Protein AF-A0A327U3U3-F1 (afdb_monomer)

Radius of gyration: 27.93 Å; Cα contacts (8 Å, |Δi|>4): 95; chains: 1; bounding box: 46×41×94 Å

Sequence (166 aa):
ERSRELLELVRTHAAAALGHSGPAAISVDKTFRDQGFDSLTAVELRNRLVRAVGMPMPSGVVFDHPTPRGVADYLTARLVSAVASGNGEARTASSVLGELQRFESSLWSVSEGDPEYKAVQERLDEIVARLRKGAPSTSGPSEADIEAASVDQLLDIIDDELLDLP

Solvent-accessible surface area (backbone atoms only — not comparable to full-atom values): 9779 Å² total; per-residue (Å²): 111,71,64,58,54,39,31,49,51,44,21,39,45,46,13,57,52,73,71,44,96,39,33,85,81,45,61,54,84,44,41,44,60,86,71,73,44,51,75,67,43,43,51,48,29,49,53,49,47,28,67,74,71,72,47,95,69,68,91,56,48,57,72,80,24,40,22,43,45,46,41,20,53,52,50,49,54,52,52,52,50,48,60,60,42,57,73,36,47,74,54,35,62,74,32,77,67,32,50,51,53,52,52,54,58,53,58,77,70,52,66,100,81,47,76,62,56,59,60,50,51,56,52,49,53,54,51,51,52,46,60,73,70,41,77,88,66,95,60,74,93,53,81,71,66,65,67,70,65,55,71,76,66,63,57,67,64,59,67,78,71,74,82,82,81,138

pLDDT: mean 75.42, std 15.96, range [42.25, 94.75]

Nearest PDB structures (foldseek):
  7vrs-assembly1_C  TM=9.829E-01  e=2.979E-07  Streptomyces albus subsp. albus
  5hv8-assembly1_A  TM=9.494E-01  e=8.474E-07  Mycobacterium ulcerans
  8tko-assembly1_C  TM=8.895E-01  e=5.981E-07  Saccharopolyspora erythraea
  2ju1-assembly1_A  TM=8.889E-01  e=4.841E-06  Saccharopolyspora erythraea
  6h0j-assembly1_A  TM=9.402E-01  e=1.157E-05  Mycobacterium ulcerans Agy99

Foldseek 3Di:
DQLVVLLLVLLALLCVLVVHPGSVLFDQPDFSVVSPDDLVSLQSSQVSVCVVLVDDDDSCQCVVQRGSSSSSVVSVVVVVVVVVCVVVVVVCCVDPNVVVVVVVVVLVVDDPPDPVNVVVVVVVVVVVVDVVVPDPDPDDDDPVVVPVPPCVVVVVVVVVPPPDDD

Structure (mmCIF, N/CA/C/O backbone):
data_AF-A0A327U3U3-F1
#
_entry.id   AF-A0A327U3U3-F1
#
loop_
_atom_site.group_PDB
_atom_site.id
_atom_site.type_symbol
_atom_site.label_atom_id
_atom_site.label_alt_id
_atom_site.label_comp_id
_atom_site.label_asym_id
_atom_site.label_entity_id
_atom_site.label_seq_id
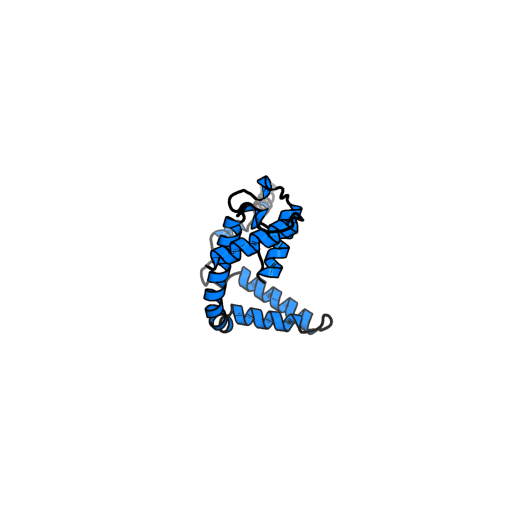_atom_site.pdbx_PDB_ins_code
_atom_site.Cartn_x
_atom_site.Cartn_y
_atom_site.Cartn_z
_atom_site.occupancy
_atom_site.B_iso_or_equiv
_atom_site.auth_seq_id
_atom_site.auth_comp_id
_atom_site.auth_asym_id
_atom_site.auth_atom_id
_atom_site.pdbx_PDB_model_num
ATOM 1 N N . GLU A 1 1 ? -3.743 -12.182 -16.716 1.00 63.50 1 GLU A N 1
ATOM 2 C CA . GLU A 1 1 ? -4.080 -10.793 -17.107 1.00 63.50 1 GLU A CA 1
ATOM 3 C C . GLU A 1 1 ? -3.869 -9.803 -15.963 1.00 63.50 1 GLU A C 1
ATOM 5 O O . GLU A 1 1 ? -2.985 -8.972 -16.107 1.00 63.50 1 GLU A O 1
ATOM 10 N N . ARG A 1 2 ? -4.512 -9.960 -14.794 1.00 77.00 2 ARG A N 1
ATOM 11 C CA . ARG A 1 2 ? -4.348 -9.051 -13.628 1.00 77.00 2 ARG A CA 1
ATOM 12 C C . ARG A 1 2 ? -2.905 -8.707 -13.221 1.00 77.00 2 ARG A C 1
ATOM 14 O O . ARG A 1 2 ? -2.604 -7.547 -12.968 1.00 77.00 2 ARG A O 1
ATOM 21 N N . SER A 1 3 ? -1.991 -9.679 -13.191 1.00 78.94 3 SER A N 1
ATOM 22 C CA . SER A 1 3 ? -0.582 -9.418 -12.837 1.00 78.94 3 SER A CA 1
ATOM 23 C C . SER A 1 3 ? 0.117 -8.486 -13.836 1.00 78.94 3 SER A C 1
ATOM 25 O O . SER A 1 3 ? 1.002 -7.725 -13.459 1.00 78.94 3 SER A O 1
ATOM 27 N N . ARG A 1 4 ? -0.294 -8.509 -15.112 1.00 86.38 4 ARG A N 1
ATOM 28 C CA . ARG A 1 4 ? 0.252 -7.637 -16.160 1.00 86.38 4 ARG A CA 1
ATOM 29 C C . ARG A 1 4 ? -0.253 -6.201 -16.007 1.00 86.38 4 ARG A C 1
ATOM 31 O O . ARG A 1 4 ? 0.540 -5.280 -16.154 1.00 86.38 4 ARG A O 1
ATOM 38 N N . GLU A 1 5 ? -1.528 -6.030 -15.669 1.00 90.44 5 GLU A N 1
ATOM 39 C CA . GLU A 1 5 ? -2.139 -4.721 -15.396 1.00 90.44 5 GLU A CA 1
ATOM 40 C C . GLU A 1 5 ? -1.518 -4.065 -14.158 1.00 90.44 5 GLU A C 1
ATOM 42 O O . GLU A 1 5 ? -1.130 -2.901 -14.194 1.00 90.44 5 GLU A O 1
ATOM 47 N N . LEU A 1 6 ? -1.337 -4.830 -13.074 1.00 90.25 6 LEU A N 1
ATOM 48 C CA . LEU A 1 6 ? -0.671 -4.336 -11.867 1.00 90.25 6 LEU A CA 1
ATOM 49 C C . LEU A 1 6 ? 0.793 -3.984 -12.124 1.00 90.25 6 LEU A C 1
ATOM 51 O O . LEU A 1 6 ? 1.282 -2.978 -11.615 1.00 90.25 6 LEU A O 1
ATOM 55 N N . LEU A 1 7 ? 1.493 -4.768 -12.943 1.00 93.31 7 LEU A N 1
ATOM 56 C CA . LEU A 1 7 ? 2.856 -4.442 -13.343 1.00 93.31 7 LEU A CA 1
ATOM 57 C C . LEU A 1 7 ? 2.918 -3.129 -14.131 1.00 93.31 7 LEU A C 1
ATOM 59 O O . LEU A 1 7 ? 3.797 -2.304 -13.890 1.00 93.31 7 LEU A O 1
ATOM 63 N N . GLU A 1 8 ? 1.987 -2.907 -15.055 1.00 93.31 8 GLU A N 1
ATOM 64 C CA . GLU A 1 8 ? 1.897 -1.653 -15.801 1.00 93.31 8 GLU A CA 1
ATOM 65 C C . GLU A 1 8 ? 1.570 -0.461 -14.890 1.00 93.31 8 GLU A C 1
ATOM 67 O O . GLU A 1 8 ? 2.206 0.592 -15.001 1.00 93.31 8 GLU A O 1
ATOM 72 N N . LEU A 1 9 ? 0.658 -0.645 -13.932 1.00 93.06 9 LEU A N 1
ATOM 73 C CA . LEU A 1 9 ? 0.329 0.344 -12.907 1.00 93.06 9 LEU A CA 1
ATOM 74 C C . LEU A 1 9 ? 1.570 0.728 -12.088 1.00 93.06 9 LEU A C 1
ATOM 76 O O . LEU A 1 9 ? 1.899 1.910 -11.964 1.00 93.06 9 LEU A O 1
ATOM 80 N N . VAL A 1 10 ? 2.307 -0.268 -11.583 1.00 93.50 10 VAL A N 1
ATOM 81 C CA . VAL A 1 10 ? 3.539 -0.049 -10.813 1.00 93.50 10 VAL A CA 1
ATOM 82 C C . VAL A 1 10 ? 4.569 0.714 -11.636 1.00 93.50 10 VAL A C 1
ATOM 84 O O . VAL A 1 10 ? 5.119 1.703 -11.154 1.00 93.50 10 VAL A O 1
ATOM 87 N N . ARG A 1 11 ? 4.795 0.323 -12.895 1.00 94.75 11 ARG A N 1
ATOM 88 C CA . ARG A 1 11 ? 5.732 1.026 -13.786 1.00 94.75 11 ARG A CA 1
ATOM 89 C C . ARG A 1 11 ? 5.298 2.457 -14.078 1.00 94.75 11 ARG A C 1
ATOM 91 O O . ARG A 1 11 ? 6.152 3.330 -14.174 1.00 94.75 11 ARG A O 1
ATOM 98 N N . THR A 1 12 ? 4.000 2.707 -14.210 1.00 94.56 12 THR A N 1
ATOM 99 C CA . THR A 1 12 ? 3.459 4.045 -14.475 1.00 94.56 12 THR A CA 1
ATOM 100 C C . THR A 1 12 ? 3.701 4.969 -13.287 1.00 94.56 12 THR A C 1
ATOM 102 O O . THR A 1 12 ? 4.215 6.076 -13.451 1.00 94.56 12 THR A O 1
ATOM 105 N N . HIS A 1 13 ? 3.417 4.503 -12.069 1.00 93.19 13 HIS A N 1
ATOM 106 C CA . HIS A 1 13 ? 3.687 5.288 -10.865 1.00 93.19 13 HIS A CA 1
ATOM 107 C C . HIS A 1 13 ? 5.182 5.423 -10.566 1.00 93.19 13 HIS A C 1
ATOM 109 O O . HIS A 1 13 ? 5.595 6.476 -10.085 1.00 93.19 13 HIS A O 1
ATOM 115 N N . ALA A 1 14 ? 5.989 4.411 -10.893 1.00 91.69 14 ALA A N 1
ATOM 116 C CA . ALA A 1 14 ? 7.443 4.467 -10.780 1.00 91.69 14 ALA A CA 1
ATOM 117 C C . ALA A 1 14 ? 8.050 5.486 -11.755 1.00 91.69 14 ALA A C 1
ATOM 119 O O . ALA A 1 14 ? 8.852 6.320 -11.346 1.00 91.69 14 ALA A O 1
ATOM 120 N N . ALA A 1 15 ? 7.609 5.485 -13.015 1.00 92.06 15 ALA A N 1
ATOM 121 C CA . ALA A 1 15 ? 8.010 6.484 -13.999 1.00 92.06 15 ALA A CA 1
ATOM 122 C C . ALA A 1 15 ? 7.662 7.895 -13.518 1.00 92.06 15 ALA A C 1
ATOM 124 O O . ALA A 1 15 ? 8.508 8.781 -13.538 1.00 92.06 15 ALA A O 1
ATOM 125 N N . ALA A 1 16 ? 6.447 8.0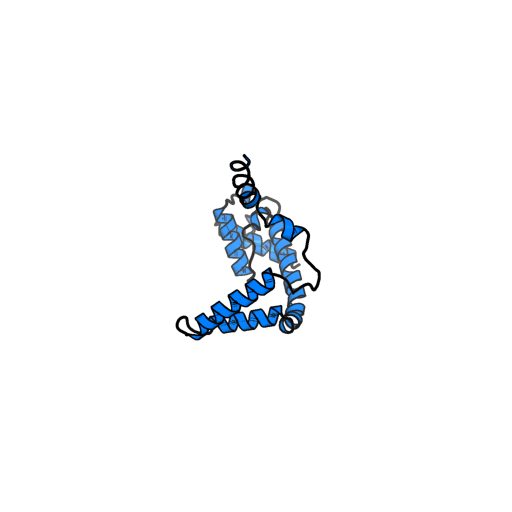84 -13.004 1.00 89.75 16 ALA A N 1
ATOM 126 C CA . ALA A 1 16 ? 5.998 9.382 -12.527 1.00 89.75 16 ALA A CA 1
ATOM 127 C C . ALA A 1 16 ? 6.717 9.859 -11.247 1.00 89.75 16 ALA A C 1
ATOM 129 O O . ALA A 1 16 ? 6.815 11.066 -11.044 1.00 89.75 16 ALA A O 1
ATOM 130 N N . ALA A 1 17 ? 7.212 8.948 -10.399 1.00 89.44 17 ALA A N 1
ATOM 131 C CA . ALA A 1 17 ? 8.040 9.286 -9.234 1.00 89.44 17 ALA A CA 1
ATOM 132 C C . ALA A 1 17 ? 9.456 9.740 -9.637 1.00 89.44 17 ALA A C 1
ATOM 134 O O . ALA A 1 17 ? 10.023 10.616 -8.999 1.00 89.44 17 ALA A O 1
ATOM 135 N N . LEU A 1 18 ? 10.002 9.192 -10.728 1.00 88.25 18 LEU A N 1
ATOM 136 C CA . LEU A 1 18 ? 11.294 9.607 -11.292 1.00 88.25 18 LEU A CA 1
ATOM 137 C C . LEU A 1 18 ? 11.186 10.754 -12.318 1.00 88.25 18 LEU A C 1
ATOM 139 O O . LEU A 1 18 ? 12.194 11.181 -12.876 1.00 88.25 18 LEU A O 1
ATOM 143 N N . GLY A 1 19 ? 9.977 11.247 -12.609 1.00 87.12 19 GLY A N 1
ATOM 144 C CA . GLY A 1 19 ? 9.752 12.283 -13.625 1.00 87.12 19 GLY A CA 1
ATOM 145 C C . GLY A 1 19 ? 9.911 11.799 -15.074 1.00 87.12 19 GLY A C 1
ATOM 146 O O . GLY A 1 19 ? 10.090 12.605 -15.985 1.00 87.12 19 GLY A O 1
ATOM 147 N N . HIS A 1 20 ? 9.847 10.490 -15.313 1.00 89.88 20 HIS A N 1
ATOM 148 C CA . HIS A 1 20 ? 9.852 9.911 -16.653 1.00 89.88 20 HIS A CA 1
ATOM 149 C C . HIS A 1 20 ? 8.475 10.002 -17.320 1.00 89.88 20 HIS A C 1
ATOM 151 O O . HIS A 1 20 ? 7.431 9.940 -16.674 1.00 89.88 20 HIS A O 1
ATOM 157 N N . SER A 1 21 ? 8.478 10.086 -18.651 1.00 81.19 21 SER A N 1
ATOM 158 C CA . SER A 1 21 ? 7.280 10.271 -19.478 1.00 81.19 21 SER A CA 1
ATOM 159 C C . SER A 1 21 ? 6.390 9.030 -19.605 1.00 81.19 21 SER A C 1
ATOM 161 O O . SER A 1 21 ? 5.266 9.145 -20.087 1.00 81.19 21 SER A O 1
ATOM 163 N N . GLY A 1 22 ? 6.844 7.848 -19.176 1.00 85.69 22 GLY A N 1
ATOM 164 C CA . GLY A 1 22 ? 6.001 6.657 -19.219 1.00 85.69 22 GLY A CA 1
ATOM 165 C C . GLY A 1 22 ? 6.625 5.378 -18.654 1.00 85.69 22 GLY A C 1
ATOM 166 O O . GLY A 1 22 ? 7.833 5.315 -18.411 1.00 85.69 22 GLY A O 1
ATOM 167 N N . PRO A 1 23 ? 5.807 4.320 -18.492 1.00 86.75 23 PRO A N 1
ATOM 168 C CA . PRO A 1 23 ? 6.204 3.053 -17.871 1.00 86.75 23 PRO A CA 1
ATOM 169 C C . PRO A 1 23 ? 7.317 2.319 -18.629 1.00 86.75 23 PRO A C 1
ATOM 171 O O . PRO A 1 23 ? 8.048 1.533 -18.030 1.00 86.75 23 PRO A O 1
ATOM 174 N N . ALA A 1 24 ? 7.478 2.583 -19.932 1.00 88.31 24 ALA A N 1
ATOM 175 C CA . ALA A 1 24 ? 8.523 1.995 -20.769 1.00 88.31 24 ALA A CA 1
ATOM 176 C C . ALA A 1 24 ? 9.948 2.326 -20.286 1.00 88.31 24 ALA A C 1
ATOM 178 O O . ALA A 1 24 ? 10.849 1.517 -20.495 1.00 88.31 24 ALA A O 1
ATOM 179 N N . ALA A 1 25 ? 10.132 3.461 -19.600 1.00 87.94 25 ALA A N 1
ATOM 180 C CA . ALA A 1 25 ? 11.412 3.861 -19.014 1.00 87.94 25 ALA A CA 1
ATOM 181 C C . ALA A 1 25 ? 11.817 3.005 -17.798 1.00 87.94 25 ALA A C 1
ATOM 183 O O . ALA A 1 25 ? 12.987 2.973 -17.432 1.00 87.94 25 ALA A O 1
ATOM 184 N N . ILE A 1 26 ? 10.862 2.292 -17.189 1.00 92.94 26 ILE A N 1
ATOM 185 C CA . ILE A 1 26 ? 11.083 1.448 -16.013 1.00 92.94 26 ILE A CA 1
ATOM 186 C C . ILE A 1 26 ? 11.209 -0.011 -16.455 1.00 92.94 26 ILE A C 1
ATOM 188 O O . ILE A 1 26 ? 10.280 -0.582 -17.031 1.00 92.94 26 ILE A O 1
ATOM 192 N N . SER A 1 27 ? 12.349 -0.627 -16.168 1.00 91.50 27 SER A N 1
ATOM 193 C CA . SER A 1 27 ? 12.610 -2.051 -16.362 1.00 91.50 27 SER A CA 1
ATOM 194 C C . SER A 1 27 ? 11.922 -2.889 -15.289 1.00 91.50 27 SER A C 1
ATOM 196 O O . SER A 1 27 ? 12.046 -2.624 -14.096 1.00 91.50 27 SER A O 1
ATOM 198 N N . VAL A 1 28 ? 11.243 -3.952 -15.715 1.00 92.31 28 VAL A N 1
ATOM 199 C CA . VAL A 1 28 ? 10.445 -4.823 -14.837 1.00 92.31 28 VAL A CA 1
ATOM 200 C C . VAL A 1 28 ? 11.278 -5.719 -13.920 1.00 92.31 28 VAL A C 1
ATOM 202 O O . VAL A 1 28 ? 10.804 -6.079 -12.844 1.00 92.31 28 VAL A O 1
ATOM 205 N N . ASP A 1 29 ? 12.507 -6.041 -14.332 1.00 89.75 29 ASP A N 1
ATOM 206 C CA . ASP A 1 29 ? 13.376 -7.021 -13.661 1.00 89.75 29 ASP A CA 1
ATOM 207 C C . ASP A 1 29 ? 14.596 -6.386 -12.986 1.00 89.75 29 ASP A C 1
ATOM 209 O O . ASP A 1 29 ? 15.334 -7.062 -12.274 1.00 89.75 29 ASP A O 1
ATOM 213 N N . LYS A 1 30 ? 14.817 -5.081 -13.191 1.00 90.44 30 LYS A N 1
ATOM 214 C CA . LYS A 1 30 ? 15.877 -4.356 -12.484 1.00 90.44 30 LYS A CA 1
ATOM 215 C C . LYS A 1 30 ? 15.373 -3.884 -11.135 1.00 90.44 30 LYS A C 1
ATOM 217 O O . LYS A 1 30 ? 14.183 -3.604 -10.969 1.00 90.44 30 LYS A O 1
ATOM 222 N N . THR A 1 31 ? 16.294 -3.751 -10.186 1.00 91.75 31 THR A N 1
ATOM 223 C CA . THR A 1 31 ? 15.931 -3.163 -8.905 1.00 91.75 31 THR A CA 1
ATOM 224 C C . THR A 1 31 ? 15.591 -1.684 -9.079 1.00 91.75 31 THR A C 1
ATOM 226 O O . THR A 1 31 ? 16.045 -1.037 -10.024 1.00 91.75 31 THR A O 1
ATOM 229 N N . PHE A 1 32 ? 14.778 -1.125 -8.191 1.00 89.75 32 PHE A N 1
ATOM 230 C CA . PHE A 1 32 ? 14.488 0.305 -8.172 1.00 89.75 32 PHE A CA 1
ATOM 231 C C . PHE A 1 32 ? 15.774 1.119 -7.977 1.00 89.75 32 PHE A C 1
ATOM 233 O O . PHE A 1 32 ? 15.972 2.129 -8.648 1.00 89.75 32 PHE A O 1
ATOM 240 N N . ARG A 1 33 ? 16.699 0.634 -7.140 1.00 88.88 33 ARG A N 1
ATOM 241 C CA . ARG A 1 33 ? 17.995 1.283 -6.903 1.00 88.88 33 ARG A CA 1
ATOM 242 C C . ARG A 1 33 ? 18.833 1.394 -8.176 1.00 88.88 33 ARG A C 1
ATOM 244 O O . ARG A 1 33 ? 19.332 2.471 -8.479 1.00 88.88 33 ARG A O 1
ATOM 251 N N . ASP A 1 34 ? 18.911 0.319 -8.962 1.00 90.31 34 ASP A N 1
ATOM 252 C CA . ASP A 1 34 ? 19.641 0.311 -10.243 1.00 90.31 34 ASP A CA 1
ATOM 253 C C . ASP A 1 34 ? 19.002 1.222 -11.304 1.00 90.31 34 ASP A C 1
ATOM 255 O O . ASP A 1 34 ? 19.595 1.480 -12.351 1.00 90.31 34 ASP A O 1
ATOM 259 N N . GLN A 1 35 ? 17.774 1.677 -11.055 1.00 90.31 35 GLN A N 1
ATOM 260 C CA . GLN A 1 35 ? 17.000 2.558 -11.927 1.00 90.31 35 GLN A CA 1
ATOM 261 C C . GLN A 1 35 ? 16.958 4.006 -11.425 1.00 90.31 35 GLN A C 1
ATOM 263 O O . GLN A 1 35 ? 16.306 4.835 -12.051 1.00 90.31 35 GLN A O 1
ATOM 268 N N . GLY A 1 36 ? 17.657 4.322 -10.329 1.00 87.19 36 GLY A N 1
ATOM 269 C CA . GLY A 1 36 ? 17.754 5.681 -9.792 1.00 87.19 36 GLY A CA 1
ATOM 270 C C . GLY A 1 36 ? 16.785 6.002 -8.656 1.00 87.19 36 GLY A C 1
ATOM 271 O O . GLY A 1 36 ? 16.649 7.170 -8.309 1.00 87.19 36 GLY A O 1
ATOM 272 N N . PHE A 1 37 ? 16.129 5.002 -8.057 1.00 89.12 37 PHE A N 1
ATOM 273 C CA . PHE A 1 37 ? 15.378 5.220 -6.821 1.00 89.12 37 PHE A CA 1
ATOM 274 C C . PHE A 1 37 ? 16.303 5.315 -5.607 1.00 89.12 37 PHE A C 1
ATOM 276 O O . PHE A 1 37 ? 17.217 4.511 -5.407 1.00 89.12 37 PHE A O 1
ATOM 283 N N . ASP A 1 38 ? 15.966 6.260 -4.749 1.00 88.38 38 ASP A N 1
ATOM 284 C CA . ASP A 1 38 ? 16.491 6.476 -3.411 1.00 88.38 38 ASP A CA 1
ATOM 285 C C . ASP A 1 38 ? 15.382 6.283 -2.357 1.00 88.38 38 ASP A C 1
ATOM 287 O O . ASP A 1 38 ? 14.263 5.856 -2.655 1.00 88.38 38 ASP A O 1
ATOM 291 N N . SER A 1 39 ? 15.681 6.595 -1.095 1.00 86.06 39 SER A N 1
ATOM 292 C CA . SER A 1 39 ? 14.713 6.457 -0.003 1.00 86.06 39 SER A CA 1
ATOM 293 C C . SER A 1 39 ? 13.493 7.374 -0.150 1.00 86.06 39 SER A C 1
ATOM 295 O O . SER A 1 39 ? 12.394 6.984 0.242 1.00 86.06 39 SER A O 1
ATOM 297 N N . LEU A 1 40 ? 13.652 8.579 -0.707 1.00 87.06 40 LEU A N 1
ATOM 298 C CA . LEU A 1 40 ? 12.563 9.553 -0.823 1.00 87.06 40 LEU A CA 1
ATOM 299 C C . LEU A 1 40 ? 11.606 9.172 -1.958 1.00 87.06 40 LEU A C 1
ATOM 301 O O . LEU A 1 40 ? 10.391 9.111 -1.764 1.00 87.06 40 LEU A O 1
ATOM 305 N N . THR A 1 41 ? 12.161 8.845 -3.120 1.00 88.38 41 THR A N 1
ATOM 306 C CA . THR A 1 41 ? 11.413 8.386 -4.298 1.00 88.38 41 THR A CA 1
ATOM 307 C C . THR A 1 41 ? 10.740 7.032 -4.058 1.00 88.38 41 THR A C 1
ATOM 309 O O . THR A 1 41 ? 9.633 6.807 -4.550 1.00 88.38 41 THR A O 1
ATOM 312 N N . ALA A 1 42 ? 11.327 6.150 -3.237 1.00 87.19 42 ALA A N 1
ATOM 313 C CA . ALA A 1 42 ? 10.679 4.913 -2.792 1.00 87.19 42 ALA A CA 1
ATOM 314 C C . ALA A 1 42 ? 9.421 5.187 -1.948 1.00 87.19 42 ALA A C 1
ATOM 316 O O . ALA A 1 42 ? 8.368 4.583 -2.179 1.00 87.19 42 ALA A O 1
ATOM 317 N N . VAL A 1 43 ? 9.493 6.133 -1.005 1.00 89.25 43 VAL A N 1
ATOM 318 C CA . VAL A 1 43 ? 8.332 6.561 -0.205 1.00 89.25 43 VAL A CA 1
ATOM 319 C C . VAL A 1 43 ? 7.274 7.221 -1.087 1.00 89.25 43 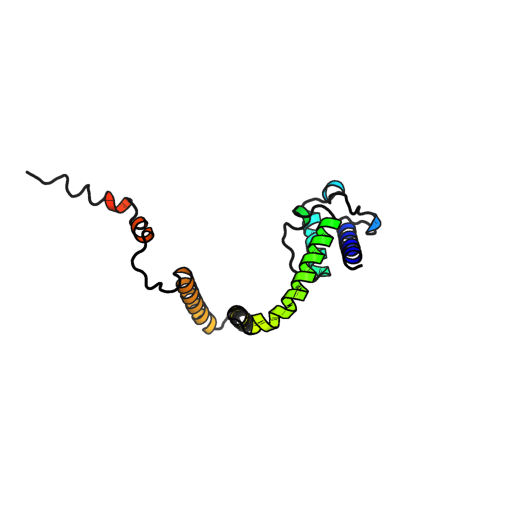VAL A C 1
ATOM 321 O O . VAL A 1 43 ? 6.079 6.963 -0.921 1.00 89.25 43 VAL A O 1
ATOM 324 N N . GLU A 1 44 ? 7.685 8.036 -2.058 1.00 90.50 44 GLU A N 1
ATOM 325 C CA . GLU A 1 44 ? 6.764 8.661 -3.002 1.00 90.50 44 GLU A CA 1
ATOM 326 C C . GLU A 1 44 ? 6.036 7.626 -3.869 1.00 90.50 44 GLU A C 1
ATOM 328 O O . GLU A 1 44 ? 4.808 7.683 -3.986 1.00 90.50 44 GLU A O 1
ATOM 333 N N . LEU A 1 45 ? 6.761 6.650 -4.424 1.00 90.44 45 LEU A N 1
ATOM 334 C CA . LEU A 1 45 ? 6.179 5.534 -5.167 1.00 90.44 45 LEU A CA 1
ATOM 335 C C . LEU A 1 45 ? 5.167 4.779 -4.307 1.00 90.44 45 LEU A C 1
ATOM 337 O O . LEU A 1 45 ? 4.031 4.577 -4.736 1.00 90.44 45 LEU A O 1
ATOM 341 N N . ARG A 1 46 ? 5.534 4.429 -3.071 1.00 88.94 46 ARG A N 1
ATOM 342 C CA . ARG A 1 46 ? 4.624 3.777 -2.122 1.00 88.94 46 ARG A CA 1
ATOM 343 C C . ARG A 1 46 ? 3.367 4.616 -1.890 1.00 88.94 46 ARG A C 1
ATOM 345 O O . ARG A 1 46 ? 2.265 4.087 -1.967 1.00 88.94 46 ARG A O 1
ATOM 352 N N . ASN A 1 47 ? 3.493 5.925 -1.682 1.00 89.94 47 ASN A N 1
ATOM 353 C CA . ASN A 1 47 ? 2.343 6.812 -1.482 1.00 89.94 47 ASN A CA 1
ATOM 354 C C . ASN A 1 47 ? 1.454 6.917 -2.732 1.00 89.94 47 ASN A C 1
ATOM 356 O O . ASN A 1 47 ? 0.228 6.959 -2.622 1.00 89.94 47 ASN A O 1
ATOM 360 N N . ARG A 1 48 ? 2.051 6.943 -3.929 1.00 91.38 48 ARG A N 1
ATOM 361 C CA . ARG A 1 48 ? 1.321 6.918 -5.205 1.00 91.38 48 ARG A CA 1
ATOM 362 C C . ARG A 1 48 ? 0.553 5.606 -5.376 1.00 91.38 48 ARG A C 1
ATOM 364 O O . ARG A 1 48 ? -0.624 5.651 -5.720 1.00 91.38 48 ARG A O 1
ATOM 371 N N . LEU A 1 49 ? 1.173 4.472 -5.062 1.00 90.38 49 LEU A N 1
ATOM 372 C CA . LEU A 1 49 ? 0.539 3.155 -5.135 1.00 90.38 49 LEU A CA 1
ATOM 373 C C . LEU A 1 49 ? -0.581 2.982 -4.104 1.00 90.38 49 LEU A C 1
ATOM 375 O O . LEU A 1 49 ? -1.641 2.475 -4.453 1.00 90.38 49 LEU A O 1
ATOM 379 N N . VAL A 1 50 ? -0.397 3.456 -2.867 1.00 87.00 50 VAL A N 1
ATOM 380 C CA . VAL A 1 50 ? -1.457 3.472 -1.841 1.00 87.00 50 VAL A CA 1
ATOM 381 C C . VAL A 1 50 ? -2.681 4.238 -2.341 1.00 87.00 50 VAL A C 1
ATOM 383 O O . VAL A 1 50 ? -3.798 3.746 -2.214 1.00 87.00 50 VAL A O 1
ATOM 386 N N . ARG A 1 51 ? -2.484 5.408 -2.964 1.00 87.56 51 ARG A N 1
ATOM 387 C CA . ARG A 1 51 ? -3.586 6.195 -3.541 1.00 87.56 51 ARG A CA 1
ATOM 388 C C . ARG A 1 51 ? -4.255 5.507 -4.730 1.00 87.56 51 ARG A C 1
ATOM 390 O O . ARG A 1 51 ? -5.468 5.591 -4.855 1.00 87.56 51 ARG A O 1
ATOM 397 N N . ALA A 1 52 ? -3.484 4.846 -5.589 1.00 87.00 52 ALA A N 1
ATOM 398 C CA . ALA A 1 52 ? -4.009 4.190 -6.785 1.00 87.00 52 ALA A CA 1
ATOM 399 C C . ALA A 1 52 ? -4.779 2.898 -6.475 1.00 87.00 52 ALA A C 1
ATOM 401 O O . ALA A 1 52 ? -5.794 2.617 -7.102 1.00 87.00 52 ALA A O 1
ATOM 402 N N . VAL A 1 53 ? -4.294 2.115 -5.510 1.00 86.69 53 VAL A N 1
ATOM 403 C CA . VAL A 1 53 ? -4.880 0.819 -5.131 1.00 86.69 53 VAL A CA 1
ATOM 404 C C . VAL A 1 53 ? -5.913 0.970 -4.007 1.00 86.69 53 VAL A C 1
ATOM 406 O O . VAL A 1 53 ? -6.747 0.090 -3.819 1.00 86.69 53 VAL A O 1
ATOM 409 N N . GLY A 1 54 ? -5.879 2.074 -3.254 1.00 84.69 54 GLY A N 1
ATOM 410 C CA . GLY A 1 54 ? -6.810 2.339 -2.154 1.00 84.69 54 GLY A CA 1
ATOM 411 C C . GLY A 1 54 ? -6.569 1.478 -0.910 1.00 84.69 54 GLY A C 1
ATOM 412 O O . GLY A 1 54 ? -7.465 1.331 -0.087 1.00 84.69 54 GLY A O 1
ATOM 413 N N . MET A 1 55 ? -5.376 0.892 -0.762 1.00 82.69 55 MET A N 1
ATOM 414 C CA . MET A 1 55 ? -5.032 -0.002 0.348 1.00 82.69 55 MET A CA 1
ATOM 415 C C . MET A 1 55 ? -3.774 0.482 1.081 1.00 82.69 55 MET A C 1
ATOM 417 O O . MET A 1 55 ? -2.804 0.873 0.424 1.00 82.69 55 MET A O 1
ATOM 421 N N . PRO A 1 56 ? -3.725 0.396 2.426 1.00 78.56 56 PRO A N 1
ATOM 422 C CA . PRO A 1 56 ? -2.503 0.662 3.172 1.00 78.56 56 PRO A CA 1
ATOM 423 C C . PRO A 1 56 ? -1.404 -0.347 2.811 1.00 78.56 56 PRO A C 1
ATOM 425 O O . PRO A 1 56 ? -1.610 -1.565 2.832 1.00 78.56 56 PRO A O 1
ATOM 428 N N . MET A 1 57 ? -0.217 0.180 2.509 1.00 82.00 57 MET A N 1
ATOM 429 C CA . MET A 1 57 ? 0.996 -0.599 2.253 1.00 82.00 57 MET A CA 1
ATOM 430 C C . MET A 1 57 ? 2.025 -0.344 3.358 1.00 82.00 57 MET A C 1
ATOM 432 O O . MET A 1 57 ? 2.181 0.815 3.765 1.00 82.00 57 MET A O 1
ATOM 436 N N . PRO A 1 58 ? 2.763 -1.369 3.818 1.00 83.56 58 PRO A N 1
ATOM 437 C CA . PRO A 1 58 ? 3.911 -1.184 4.698 1.00 83.56 58 PRO A CA 1
ATOM 438 C C . PRO A 1 58 ? 4.915 -0.195 4.097 1.00 83.56 58 PRO A C 1
ATOM 440 O O . PRO A 1 58 ? 5.085 -0.129 2.879 1.00 83.56 58 PRO A O 1
ATOM 443 N N . SER A 1 59 ? 5.590 0.577 4.947 1.00 76.31 59 SER A N 1
ATOM 444 C CA . SER A 1 59 ? 6.641 1.511 4.517 1.00 76.31 59 SER A CA 1
ATOM 445 C C . SER A 1 59 ? 7.819 0.794 3.846 1.00 76.31 59 SER A C 1
ATOM 447 O O . SER A 1 59 ? 8.435 1.356 2.946 1.00 76.31 59 SER A O 1
ATOM 449 N N . GLY A 1 60 ? 8.085 -0.456 4.241 1.00 84.94 60 GLY A N 1
ATOM 450 C CA . GLY A 1 60 ? 9.171 -1.295 3.730 1.00 84.94 60 GLY A CA 1
ATOM 451 C C . GLY A 1 60 ? 8.935 -1.942 2.364 1.00 84.94 60 GLY A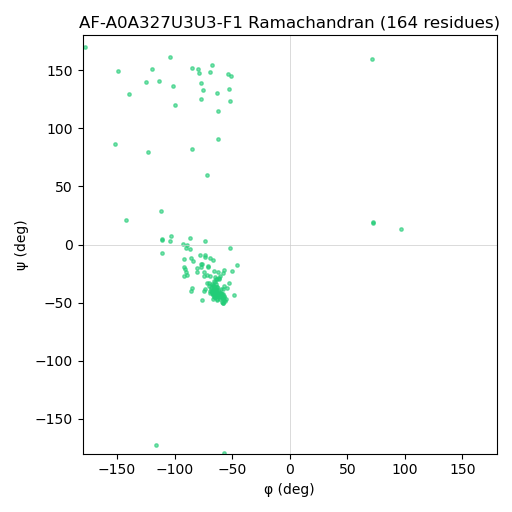 C 1
ATOM 452 O O . GLY A 1 60 ? 9.882 -2.462 1.791 1.00 84.94 60 GLY A O 1
ATOM 453 N N . VAL A 1 61 ? 7.728 -1.874 1.783 1.00 87.31 61 VAL A N 1
ATOM 454 C CA . VAL A 1 61 ? 7.349 -2.729 0.636 1.00 87.31 61 VAL A CA 1
ATOM 455 C C . VAL A 1 61 ? 8.270 -2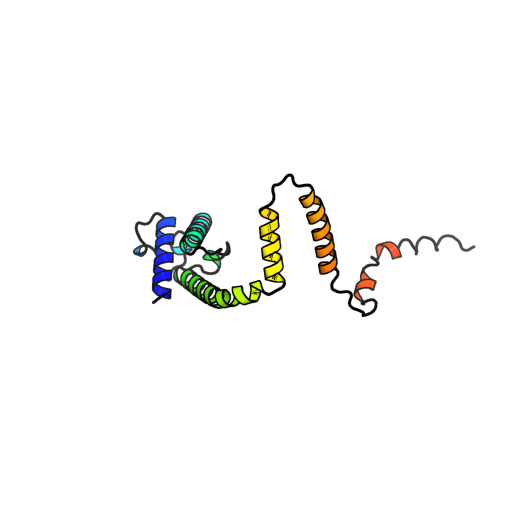.600 -0.586 1.00 87.31 61 VAL A C 1
ATOM 457 O O . VAL A 1 61 ? 8.534 -3.587 -1.262 1.00 87.31 61 VAL A O 1
ATOM 460 N N . VAL A 1 62 ? 8.784 -1.399 -0.866 1.00 84.62 62 VAL A N 1
ATOM 461 C CA . VAL A 1 62 ? 9.695 -1.143 -1.999 1.00 84.62 62 VAL A CA 1
ATOM 462 C C . VAL A 1 62 ? 11.102 -1.687 -1.725 1.00 84.62 62 VAL A C 1
ATOM 464 O O . VAL A 1 62 ? 11.839 -1.981 -2.659 1.00 84.62 62 VAL A O 1
ATOM 467 N N . PHE A 1 63 ? 11.477 -1.849 -0.456 1.00 86.75 63 PHE A N 1
ATOM 468 C CA . PHE A 1 63 ? 12.741 -2.456 -0.042 1.00 86.75 63 PHE A CA 1
ATOM 469 C C . PHE A 1 63 ? 12.631 -3.982 0.044 1.00 86.75 63 PHE A C 1
ATOM 471 O O . PHE A 1 63 ? 13.533 -4.679 -0.412 1.00 86.75 63 PHE A O 1
ATOM 478 N N . ASP A 1 64 ? 11.507 -4.488 0.556 1.00 88.06 64 ASP A N 1
ATOM 479 C CA . ASP A 1 64 ? 11.203 -5.921 0.641 1.00 88.06 64 ASP A CA 1
ATOM 480 C C . ASP A 1 64 ? 10.998 -6.534 -0.754 1.00 88.06 64 ASP A C 1
ATOM 482 O O . ASP A 1 64 ? 11.373 -7.677 -1.020 1.00 88.06 64 ASP A O 1
ATOM 486 N N . HIS A 1 65 ? 10.443 -5.743 -1.676 1.00 90.75 65 HIS A N 1
ATOM 487 C CA . HIS A 1 65 ? 10.231 -6.099 -3.072 1.00 90.75 65 HIS A CA 1
ATOM 488 C C . HIS A 1 65 ? 10.928 -5.080 -3.984 1.00 90.75 65 HIS A C 1
ATOM 490 O O . HIS A 1 65 ? 10.282 -4.192 -4.543 1.00 90.75 65 HIS A O 1
ATOM 496 N N . PRO A 1 66 ? 12.252 -5.203 -4.179 1.00 91.31 66 PRO A N 1
ATOM 497 C CA . PRO A 1 66 ? 13.059 -4.168 -4.814 1.00 91.31 66 PRO A CA 1
ATOM 498 C C . PRO A 1 66 ? 12.863 -4.059 -6.325 1.00 91.31 66 PRO A C 1
ATOM 500 O O . PRO A 1 66 ? 13.551 -3.254 -6.942 1.00 91.31 66 PRO A O 1
ATOM 503 N N . THR A 1 67 ? 11.970 -4.833 -6.944 1.00 93.62 67 THR A N 1
ATOM 504 C CA . THR A 1 67 ? 11.695 -4.790 -8.387 1.00 93.62 67 THR A CA 1
ATOM 505 C C . THR A 1 67 ? 10.232 -4.433 -8.659 1.00 93.62 67 THR A C 1
ATOM 507 O O . THR A 1 67 ? 9.352 -4.803 -7.874 1.00 93.62 67 THR A O 1
ATOM 510 N N . PRO A 1 68 ? 9.918 -3.783 -9.798 1.00 93.12 68 PRO A N 1
ATOM 511 C CA . PRO A 1 68 ? 8.531 -3.533 -10.192 1.00 93.12 68 PRO A CA 1
ATOM 512 C C . PRO A 1 68 ? 7.680 -4.803 -10.248 1.00 93.12 68 PRO A C 1
ATOM 514 O O . PRO A 1 68 ? 6.521 -4.780 -9.838 1.00 93.12 68 PRO A O 1
ATOM 517 N N . ARG A 1 69 ? 8.261 -5.920 -10.710 1.00 93.19 69 ARG A N 1
ATOM 518 C CA . ARG A 1 69 ? 7.597 -7.228 -10.701 1.00 93.19 69 ARG A CA 1
ATOM 519 C C . ARG A 1 69 ? 7.283 -7.698 -9.282 1.00 93.19 69 ARG A C 1
ATOM 521 O O . ARG A 1 69 ? 6.142 -8.053 -9.017 1.00 93.19 69 ARG A O 1
ATOM 528 N N . GLY A 1 70 ? 8.247 -7.614 -8.365 1.00 92.38 70 GLY A N 1
ATOM 529 C CA . GLY A 1 70 ? 8.041 -8.005 -6.971 1.00 92.38 70 GLY A CA 1
ATOM 530 C C . GLY A 1 70 ? 6.924 -7.207 -6.295 1.00 92.38 70 GLY A C 1
ATOM 531 O O . GLY A 1 70 ? 6.084 -7.783 -5.608 1.00 92.38 70 GLY A O 1
ATOM 532 N N . VAL A 1 71 ? 6.860 -5.894 -6.537 1.00 90.62 71 VAL A N 1
ATOM 533 C CA . VAL A 1 71 ? 5.770 -5.055 -6.012 1.00 90.62 71 VAL A CA 1
ATOM 534 C C . VAL A 1 71 ? 4.428 -5.444 -6.635 1.00 90.62 71 VAL A C 1
ATOM 536 O O . VAL A 1 71 ? 3.433 -5.542 -5.922 1.00 90.62 71 VAL A O 1
ATOM 539 N N . ALA A 1 72 ? 4.372 -5.704 -7.943 1.00 92.31 72 ALA A N 1
ATOM 540 C CA . ALA A 1 72 ? 3.140 -6.138 -8.604 1.00 92.31 72 ALA A CA 1
ATOM 541 C C . ALA A 1 72 ? 2.626 -7.487 -8.064 1.00 92.31 72 ALA A C 1
ATOM 543 O O . ALA A 1 72 ? 1.421 -7.652 -7.847 1.00 92.31 72 ALA A O 1
ATOM 544 N N . ASP A 1 73 ? 3.529 -8.429 -7.789 1.00 91.00 73 ASP A N 1
ATOM 545 C CA . ASP A 1 73 ? 3.196 -9.726 -7.196 1.00 91.00 73 ASP A CA 1
ATOM 546 C C . ASP A 1 73 ? 2.684 -9.566 -5.756 1.00 91.00 73 ASP A C 1
ATOM 548 O O . ASP A 1 73 ? 1.649 -10.138 -5.398 1.00 91.00 73 ASP A O 1
ATOM 552 N N . TYR A 1 74 ? 3.329 -8.707 -4.958 1.00 90.38 74 TYR A N 1
ATOM 553 C CA . TYR A 1 74 ? 2.862 -8.342 -3.618 1.00 90.38 74 TYR A CA 1
ATOM 554 C C . TYR A 1 74 ? 1.436 -7.768 -3.643 1.00 90.38 74 TYR A C 1
ATOM 556 O O . TYR A 1 74 ? 0.564 -8.202 -2.884 1.00 90.38 74 TYR A O 1
ATOM 564 N N . LEU A 1 75 ? 1.165 -6.824 -4.550 1.00 90.56 75 LEU A N 1
ATOM 565 C CA . LEU A 1 75 ? -0.163 -6.225 -4.704 1.00 90.56 75 LEU A CA 1
ATOM 566 C C . LEU A 1 75 ? -1.206 -7.251 -5.142 1.00 90.56 75 LEU A C 1
ATOM 568 O O . LEU A 1 75 ? -2.324 -7.244 -4.629 1.00 90.56 75 LEU A O 1
ATOM 572 N N . THR A 1 76 ? -0.832 -8.164 -6.039 1.00 90.19 76 THR A N 1
ATOM 573 C CA . THR A 1 76 ? -1.705 -9.259 -6.476 1.00 90.19 76 THR A CA 1
ATOM 574 C C . THR A 1 76 ? -2.116 -10.121 -5.283 1.00 90.19 76 THR A C 1
ATOM 576 O O . THR A 1 76 ? -3.307 -10.357 -5.076 1.00 90.19 76 THR A O 1
ATOM 579 N N . ALA A 1 77 ? -1.154 -10.543 -4.458 1.00 88.12 77 ALA A N 1
ATOM 580 C CA . ALA A 1 77 ? -1.421 -11.358 -3.276 1.00 88.12 77 ALA A CA 1
ATOM 581 C C . ALA A 1 77 ? -2.322 -10.630 -2.263 1.00 88.12 77 ALA A C 1
ATOM 583 O O . ALA A 1 77 ? -3.279 -11.210 -1.743 1.00 88.12 77 ALA A O 1
ATOM 584 N N . ARG A 1 78 ? -2.066 -9.338 -2.025 1.00 87.56 78 ARG A N 1
ATOM 585 C CA . ARG A 1 78 ? -2.865 -8.504 -1.115 1.00 87.56 78 ARG A CA 1
ATOM 586 C C . ARG A 1 78 ? -4.298 -8.311 -1.601 1.00 87.56 78 ARG A C 1
ATOM 588 O O . ARG A 1 78 ? -5.218 -8.432 -0.799 1.00 87.56 78 ARG A O 1
ATOM 595 N N . LEU A 1 79 ? -4.504 -8.065 -2.893 1.00 86.00 79 LEU A N 1
ATOM 596 C CA . LEU A 1 79 ? -5.841 -7.902 -3.470 1.00 86.00 79 LEU A CA 1
ATOM 597 C C . LEU A 1 79 ? -6.637 -9.210 -3.443 1.00 86.00 79 LEU A C 1
ATOM 599 O O . LEU A 1 79 ? -7.807 -9.199 -3.074 1.00 86.00 79 LEU A O 1
ATOM 603 N N . VAL A 1 80 ? -6.007 -10.346 -3.751 1.00 86.31 80 VAL A N 1
ATOM 604 C CA . VAL A 1 80 ? -6.654 -11.665 -3.632 1.00 86.31 80 VAL A CA 1
ATOM 605 C C . VAL A 1 80 ? -7.037 -11.954 -2.178 1.00 86.31 80 VAL A C 1
ATOM 607 O O . VAL A 1 80 ? -8.154 -12.395 -1.913 1.00 86.31 80 VAL A O 1
ATOM 610 N N . SER A 1 81 ? -6.147 -11.652 -1.228 1.00 81.88 81 SER A N 1
ATOM 611 C CA . SER A 1 81 ? -6.420 -11.806 0.204 1.00 81.88 81 SER A CA 1
ATOM 612 C C . SER A 1 81 ? -7.539 -10.881 0.691 1.00 81.88 81 SER A C 1
ATOM 614 O O . SER A 1 81 ? -8.384 -11.319 1.469 1.00 81.88 81 SER A O 1
ATOM 616 N N . ALA A 1 82 ? -7.600 -9.637 0.207 1.00 77.00 82 ALA A N 1
ATOM 617 C CA . ALA A 1 82 ? -8.662 -8.694 0.545 1.00 77.00 82 ALA A CA 1
ATOM 618 C C . ALA A 1 82 ? -10.021 -9.141 -0.009 1.00 77.00 82 ALA A C 1
ATOM 620 O O . ALA A 1 82 ? -11.003 -9.112 0.719 1.00 77.00 82 ALA A O 1
ATOM 621 N N . VAL A 1 83 ? -10.081 -9.646 -1.246 1.00 73.81 83 VAL A N 1
ATOM 622 C CA . VAL A 1 83 ? -11.317 -10.210 -1.820 1.00 73.81 83 VAL A CA 1
ATOM 623 C C . VAL A 1 83 ? -11.756 -11.470 -1.063 1.00 73.81 83 VAL A C 1
ATOM 625 O O . VAL A 1 83 ? -12.941 -11.643 -0.786 1.00 73.81 83 VAL A O 1
ATOM 628 N N . ALA A 1 84 ? -10.814 -12.325 -0.654 1.00 71.69 84 ALA A N 1
ATOM 629 C CA . ALA A 1 84 ? -11.114 -13.478 0.197 1.00 71.69 84 ALA A CA 1
ATOM 630 C C . ALA A 1 84 ? -11.584 -13.062 1.608 1.00 71.69 84 ALA A C 1
ATOM 632 O O . ALA A 1 84 ? -12.462 -13.710 2.180 1.00 71.69 84 ALA A O 1
ATOM 633 N N . SER A 1 85 ? -11.039 -11.966 2.146 1.00 62.34 85 SER A N 1
ATOM 634 C CA . SER A 1 85 ? -11.394 -11.388 3.452 1.00 62.34 85 SER A CA 1
ATOM 635 C C . SER A 1 85 ? -12.663 -10.531 3.425 1.00 62.34 85 SER A C 1
ATOM 637 O O . SER A 1 85 ? -13.292 -10.390 4.465 1.00 62.34 85 SER A O 1
ATOM 639 N N . GLY A 1 86 ? -13.108 -10.031 2.269 1.00 58.28 86 GLY A N 1
ATOM 640 C CA . GLY A 1 86 ? -14.416 -9.378 2.107 1.00 58.28 86 GLY A CA 1
ATOM 641 C C . GLY A 1 86 ? -15.581 -10.343 2.368 1.00 58.28 86 GLY A C 1
ATOM 642 O O . GLY A 1 86 ? -16.591 -9.975 2.955 1.00 58.28 86 GLY A O 1
ATOM 643 N N . ASN A 1 87 ? -15.388 -11.640 2.097 1.00 51.09 87 ASN A N 1
ATOM 644 C CA . ASN A 1 87 ? -16.284 -12.705 2.580 1.00 51.09 87 ASN A CA 1
ATOM 645 C C . ASN A 1 87 ? -16.134 -12.994 4.092 1.00 51.09 87 ASN A C 1
ATOM 647 O O . ASN A 1 87 ? -16.899 -13.772 4.671 1.00 51.09 87 ASN A O 1
ATOM 651 N N . GLY A 1 88 ? -15.115 -12.411 4.718 1.00 50.56 88 GLY A N 1
ATOM 652 C CA . GLY A 1 88 ? -14.839 -12.409 6.148 1.00 50.56 88 GLY A CA 1
ATOM 653 C C . GLY A 1 88 ? -15.440 -11.207 6.876 1.00 50.56 88 GLY A C 1
ATOM 654 O O . GLY A 1 88 ? -15.803 -11.379 8.028 1.00 50.56 88 GLY A O 1
ATOM 655 N N . GLU A 1 89 ? -15.653 -10.047 6.242 1.00 50.59 89 GLU A N 1
ATOM 656 C CA . GLU A 1 89 ? -16.268 -8.862 6.875 1.00 50.59 89 GLU A CA 1
ATOM 657 C C . GLU A 1 89 ? -17.669 -9.149 7.430 1.00 50.59 89 GLU A C 1
ATOM 659 O O . GLU A 1 89 ? -17.976 -8.743 8.546 1.00 50.59 89 GLU A O 1
ATOM 664 N N . ALA A 1 90 ? -18.484 -9.951 6.735 1.00 52.66 90 ALA A N 1
ATOM 665 C CA . ALA A 1 90 ? -19.773 -10.420 7.258 1.00 52.66 90 ALA A CA 1
ATOM 666 C C . ALA A 1 90 ? -19.631 -11.336 8.496 1.00 52.66 90 ALA A C 1
ATOM 668 O O . ALA A 1 90 ? -20.517 -11.377 9.347 1.00 52.66 90 ALA A O 1
ATOM 669 N N . ARG A 1 91 ? -18.506 -12.053 8.626 1.00 51.97 91 ARG A N 1
ATOM 670 C CA . ARG A 1 91 ? -18.173 -12.914 9.776 1.00 51.97 91 ARG A CA 1
ATOM 671 C C . ARG A 1 91 ? -17.535 -12.120 10.924 1.00 51.97 91 ARG A C 1
ATOM 673 O O . ARG A 1 91 ? -17.847 -12.378 12.081 1.00 51.97 91 ARG A O 1
ATOM 680 N N . THR A 1 92 ? -16.697 -11.132 10.613 1.00 58.00 92 THR A N 1
ATOM 681 C CA . THR A 1 92 ? -16.085 -10.188 11.560 1.00 58.00 92 THR A CA 1
ATOM 682 C C . THR A 1 92 ? -17.134 -9.259 12.151 1.00 58.00 92 THR A C 1
ATOM 684 O O . THR A 1 92 ? -17.120 -9.013 13.347 1.00 58.00 92 THR A O 1
ATOM 687 N N . ALA A 1 93 ? -18.113 -8.823 11.356 1.00 60.06 93 ALA A N 1
ATOM 688 C CA . ALA A 1 93 ? -19.242 -8.024 11.818 1.00 60.06 93 ALA A CA 1
ATOM 689 C C . ALA A 1 93 ? -20.064 -8.718 12.923 1.00 60.06 93 ALA A C 1
ATOM 691 O O . ALA A 1 93 ? -20.719 -8.021 13.696 1.00 60.06 93 ALA A O 1
ATOM 692 N N . SER A 1 94 ? -20.029 -10.053 13.008 1.00 63.59 94 SER A N 1
ATOM 693 C CA . SER A 1 94 ? -20.676 -10.848 14.063 1.00 63.59 94 SER A CA 1
ATOM 694 C C . SER A 1 94 ? -19.693 -11.367 15.127 1.00 63.59 94 SER A C 1
ATOM 696 O O . SER A 1 94 ? -20.077 -12.193 15.953 1.00 63.59 94 SER A O 1
ATOM 698 N N . SER A 1 95 ? -18.424 -10.947 15.091 1.00 72.56 95 SER A N 1
ATOM 699 C CA . SER A 1 95 ? -17.394 -11.338 16.055 1.00 72.56 95 SER A CA 1
ATOM 700 C C . SER A 1 95 ? -17.100 -10.209 17.043 1.00 72.56 95 SER A C 1
ATOM 702 O O . SER A 1 95 ? -17.350 -9.035 16.766 1.00 72.56 95 SER A O 1
ATOM 704 N N . VAL A 1 96 ? -16.484 -10.566 18.174 1.00 74.56 96 VAL A N 1
ATOM 705 C CA . VAL A 1 96 ? -16.035 -9.618 19.211 1.00 74.56 96 VAL A CA 1
ATOM 706 C C . VAL A 1 96 ? -15.156 -8.499 18.624 1.00 74.56 96 VAL A C 1
ATOM 708 O O . VAL A 1 96 ? -15.224 -7.356 19.066 1.00 74.56 96 VAL A O 1
ATOM 711 N N . LEU A 1 97 ? -14.368 -8.795 17.583 1.00 73.25 97 LEU A N 1
ATOM 712 C CA . LEU A 1 97 ? -13.526 -7.803 16.909 1.00 73.25 97 LEU A CA 1
ATOM 713 C C . LEU A 1 97 ? -14.357 -6.773 16.119 1.00 73.25 97 LEU A C 1
ATOM 715 O O . LEU A 1 97 ? -14.047 -5.586 16.143 1.00 73.25 97 LEU A O 1
ATOM 719 N N . GLY A 1 98 ? -15.423 -7.201 15.434 1.00 77.31 98 GLY A N 1
ATOM 720 C CA . GLY A 1 98 ? -16.299 -6.272 14.714 1.00 77.31 98 GLY A CA 1
ATOM 721 C C . GLY A 1 98 ? -17.210 -5.464 15.635 1.00 77.31 98 GLY A C 1
ATOM 722 O O . GLY A 1 98 ? -17.591 -4.348 15.288 1.00 77.31 98 GLY A O 1
ATOM 723 N N . GLU A 1 99 ? -17.549 -5.982 16.816 1.00 76.81 99 GLU A N 1
ATOM 724 C CA . GLU A 1 99 ? -18.198 -5.183 17.863 1.00 76.81 99 GLU A CA 1
ATOM 725 C C . GLU A 1 99 ? -17.275 -4.068 18.366 1.00 76.81 99 GLU A C 1
ATOM 727 O O . GLU A 1 99 ? -17.705 -2.916 18.444 1.00 76.81 99 GLU A O 1
ATOM 732 N N . LEU A 1 100 ? -15.994 -4.376 18.598 1.00 82.56 100 LEU A N 1
ATOM 733 C CA . LEU A 1 100 ? -14.999 -3.385 19.009 1.00 82.56 100 LEU A CA 1
ATOM 734 C C . LEU A 1 100 ? -14.818 -2.277 17.958 1.00 82.56 100 LEU A C 1
ATOM 736 O O . LEU A 1 100 ? -14.795 -1.104 18.313 1.00 82.56 100 LEU A O 1
ATOM 740 N N . GLN A 1 101 ? -14.793 -2.622 16.668 1.00 80.38 101 GLN A N 1
ATOM 741 C CA . GLN A 1 101 ? -14.675 -1.647 15.575 1.00 80.38 101 GLN A CA 1
ATOM 742 C C . GLN A 1 101 ? -15.903 -0.718 15.451 1.00 80.38 101 GLN A C 1
ATOM 744 O O . GLN A 1 101 ? -15.775 0.465 15.118 1.00 80.38 101 GLN A O 1
ATOM 749 N N . ARG A 1 102 ? -17.117 -1.230 15.710 1.00 77.31 102 ARG A N 1
ATOM 750 C CA . ARG A 1 102 ? -18.330 -0.388 15.745 1.00 77.31 102 ARG A CA 1
ATOM 751 C C . ARG A 1 102 ? -18.294 0.585 16.912 1.00 77.31 10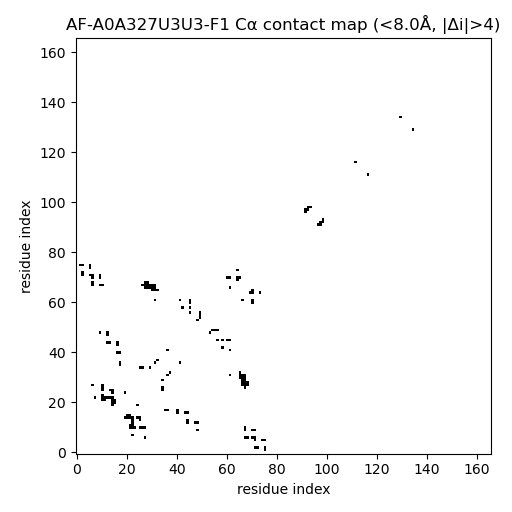2 ARG A C 1
ATOM 753 O O . ARG A 1 102 ? -18.634 1.752 16.740 1.00 77.31 102 ARG A O 1
ATOM 760 N N . PHE A 1 103 ? -17.875 0.099 18.076 1.00 79.25 103 PHE A N 1
ATOM 761 C CA . PHE A 1 103 ? -17.703 0.921 19.266 1.00 79.25 103 PHE A CA 1
ATOM 762 C C . PHE A 1 103 ? -16.671 2.031 19.028 1.00 79.25 103 PHE A C 1
ATOM 764 O O . PHE A 1 103 ? -16.948 3.203 19.261 1.00 79.25 103 PHE A O 1
ATOM 771 N N . GLU A 1 104 ? -15.530 1.670 18.453 1.00 80.88 104 GLU A N 1
ATOM 772 C CA . GLU A 1 104 ? -14.456 2.572 18.048 1.00 80.88 104 GLU A CA 1
ATOM 773 C C . GLU A 1 104 ? -14.954 3.688 17.097 1.00 80.88 104 GLU A C 1
ATOM 775 O O . GLU A 1 104 ? -14.732 4.873 17.338 1.00 80.88 104 GLU A O 1
ATOM 780 N N . SER A 1 105 ? -15.737 3.334 16.073 1.00 76.94 105 SER A N 1
ATOM 781 C CA . SER A 1 105 ? -16.337 4.310 15.144 1.00 76.94 105 SER A CA 1
ATOM 782 C C . SER A 1 105 ? -17.351 5.243 15.824 1.00 76.94 105 SER A C 1
ATOM 784 O O . SER A 1 105 ? -17.478 6.404 15.440 1.00 76.94 105 SER A O 1
ATOM 786 N N . SER A 1 106 ? -18.067 4.748 16.840 1.00 75.38 106 SER A N 1
ATOM 787 C CA . SER A 1 106 ? -18.994 5.551 17.644 1.00 75.38 106 SER A CA 1
ATOM 788 C C . SER A 1 106 ? -18.252 6.555 18.527 1.00 75.38 106 SER A C 1
ATOM 790 O O . SER A 1 106 ? -18.730 7.677 18.688 1.00 75.38 106 SER A O 1
ATOM 792 N N . LEU A 1 107 ? -17.079 6.194 19.058 1.00 71.12 107 LEU A N 1
ATOM 793 C CA . LEU A 1 107 ? -16.296 7.067 19.936 1.00 71.12 107 LEU A CA 1
ATOM 794 C C . LEU A 1 107 ? -15.793 8.323 19.237 1.00 71.12 107 LEU A C 1
ATOM 796 O O . LEU A 1 107 ? -15.889 9.409 19.797 1.00 71.12 107 LEU A O 1
ATOM 800 N N . TRP A 1 108 ? -15.325 8.199 17.997 1.00 66.88 108 TRP A N 1
ATOM 801 C CA . TRP A 1 108 ? -14.845 9.351 17.225 1.00 66.88 108 TRP A CA 1
ATOM 802 C C . TRP A 1 108 ? -15.940 10.088 16.455 1.00 66.88 108 TRP A C 1
ATOM 804 O O . TRP A 1 108 ? -15.648 11.016 15.704 1.00 66.88 108 TRP A O 1
ATOM 814 N N . SER A 1 109 ? -17.204 9.702 16.653 1.00 65.06 109 SER A N 1
ATOM 815 C CA . SER A 1 109 ? -18.363 10.462 16.173 1.00 65.06 109 SER A CA 1
ATOM 816 C C . SER A 1 109 ? -18.891 11.470 17.207 1.00 65.06 109 SER A C 1
ATOM 818 O O . SER A 1 109 ? -19.675 12.349 16.849 1.00 65.06 109 SER A O 1
ATOM 820 N N . VAL A 1 110 ? -18.432 11.376 18.465 1.00 59.31 110 VAL A N 1
ATOM 821 C CA . VAL A 1 110 ? -18.789 12.264 19.582 1.00 59.31 110 VAL A CA 1
ATOM 822 C C . VAL A 1 110 ? -17.656 13.275 19.823 1.00 59.31 110 VAL A C 1
ATOM 824 O O . VAL A 1 110 ? -16.476 12.943 19.752 1.00 59.31 110 VAL A O 1
ATOM 827 N N . SER A 1 111 ? -18.017 14.541 20.041 1.00 55.31 111 SER A N 1
ATOM 828 C CA . SER A 1 111 ? -17.096 15.689 20.083 1.00 55.31 111 SER A CA 1
ATOM 829 C C . SER A 1 111 ? -16.169 15.684 21.312 1.00 55.31 111 SER A C 1
ATOM 831 O O . SER A 1 111 ? -16.594 15.324 22.405 1.00 55.31 111 SER A O 1
ATOM 833 N N . GLU A 1 112 ? -14.946 16.219 21.160 1.00 56.00 112 GLU A N 1
ATOM 834 C CA . GLU A 1 112 ? -13.843 16.333 22.154 1.00 56.00 112 GLU A CA 1
ATOM 835 C C . GLU A 1 112 ? -14.183 16.975 23.526 1.00 56.00 112 GLU A C 1
ATOM 837 O O . GLU A 1 112 ? -13.321 17.055 24.398 1.00 56.00 112 GLU A O 1
ATOM 842 N N . GLY A 1 113 ? -15.414 17.448 23.739 1.00 58.03 113 GLY A N 1
ATOM 843 C CA . GLY A 1 113 ? -15.853 18.128 24.964 1.00 58.03 113 GLY A CA 1
ATOM 844 C C . GLY A 1 113 ? -16.844 17.341 25.822 1.00 58.03 113 GLY A C 1
ATOM 845 O O . GLY A 1 113 ? -17.359 17.896 26.793 1.00 58.03 113 GLY A O 1
ATOM 846 N N . ASP A 1 114 ? -17.153 16.094 25.462 1.00 68.12 114 ASP A N 1
ATOM 847 C CA . ASP A 1 114 ? -18.160 15.306 26.167 1.00 68.12 114 ASP A CA 1
ATOM 848 C C . ASP A 1 114 ? -17.609 14.744 27.496 1.00 68.12 114 ASP A C 1
ATOM 850 O O . A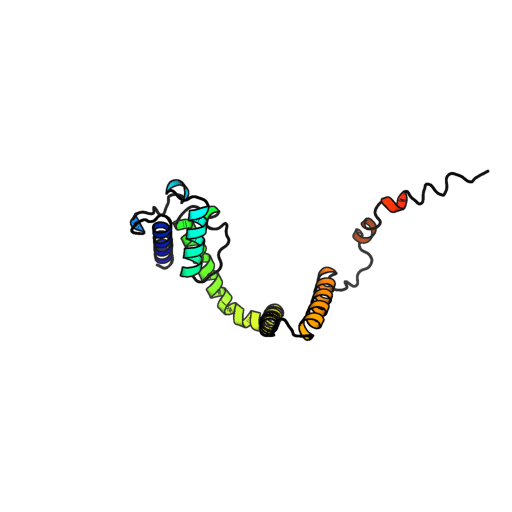SP A 1 114 ? -16.577 14.062 27.487 1.00 68.12 114 ASP A O 1
ATOM 854 N N . PRO A 1 115 ? -18.251 14.991 28.657 1.00 64.62 115 PRO A N 1
ATOM 855 C CA . PRO A 1 115 ? -17.883 14.332 29.911 1.00 64.62 115 PRO A CA 1
ATOM 856 C C . PRO A 1 115 ? -17.943 12.796 29.831 1.00 64.62 115 PRO A C 1
ATOM 858 O O . PRO A 1 115 ? -17.239 12.132 30.597 1.00 64.62 115 PRO A O 1
ATOM 861 N N . GLU A 1 116 ? -18.702 12.223 28.889 1.00 67.50 116 GLU A N 1
ATOM 862 C CA . GLU A 1 116 ? -18.695 10.783 28.604 1.00 67.50 116 GLU A CA 1
ATOM 863 C C . GLU A 1 116 ? -17.321 10.283 28.141 1.00 67.50 116 GLU A C 1
ATOM 865 O O . GLU A 1 116 ? -16.954 9.148 28.440 1.00 67.50 116 GLU A O 1
ATOM 870 N N . TYR A 1 117 ? -16.506 11.130 27.504 1.00 70.00 117 TYR A N 1
ATOM 871 C CA . TYR A 1 117 ? -15.172 10.756 27.035 1.00 70.00 117 TYR A CA 1
ATOM 872 C C . TYR A 1 117 ? -14.260 10.298 28.182 1.00 70.00 117 TYR A C 1
ATOM 874 O O . TYR A 1 117 ? -13.580 9.280 28.061 1.00 70.00 117 TYR A O 1
ATOM 882 N N . LYS A 1 118 ? -14.289 10.994 29.331 1.00 70.06 118 LYS A N 1
ATOM 883 C CA . LYS A 1 118 ? -13.509 10.595 30.516 1.00 70.06 118 LYS A CA 1
ATOM 884 C C . LYS A 1 118 ? -13.974 9.259 31.091 1.00 70.06 118 LYS A C 1
ATOM 886 O O . LYS A 1 118 ? -13.143 8.403 31.375 1.00 70.06 118 LYS A O 1
ATOM 891 N N . ALA A 1 119 ? -15.286 9.070 31.224 1.00 76.69 119 ALA A N 1
ATOM 892 C CA . ALA A 1 119 ? -15.850 7.821 31.734 1.00 76.69 119 ALA A CA 1
ATOM 893 C C . ALA A 1 119 ? -15.520 6.632 30.813 1.00 76.69 119 ALA A C 1
ATOM 895 O O . ALA A 1 119 ? -15.238 5.528 31.283 1.00 76.69 119 ALA A O 1
ATOM 896 N N . VAL A 1 120 ? -15.501 6.856 29.495 1.00 78.31 120 VAL A N 1
ATOM 897 C CA . VAL A 1 120 ? -15.084 5.835 28.531 1.00 78.31 120 VAL A CA 1
ATOM 898 C C . VAL A 1 120 ? -13.585 5.539 28.622 1.00 78.31 120 VAL A C 1
ATOM 900 O O . VAL A 1 120 ? -13.210 4.366 28.582 1.00 78.31 120 VAL A O 1
ATOM 903 N N . GLN A 1 121 ? -12.730 6.558 28.766 1.00 77.81 121 GLN A N 1
ATOM 904 C CA . GLN A 1 121 ? -11.286 6.359 28.942 1.00 77.81 121 GLN A CA 1
ATOM 905 C C . GLN A 1 121 ? -10.978 5.486 30.163 1.00 77.81 121 GLN A C 1
ATOM 907 O O . GLN A 1 121 ? -10.289 4.476 30.028 1.00 77.81 121 GLN A O 1
ATOM 912 N N . GLU A 1 122 ? -11.554 5.814 31.322 1.00 81.75 122 GLU A N 1
ATOM 913 C CA . GLU A 1 122 ? -11.375 5.036 32.556 1.00 81.75 122 GLU A CA 1
ATOM 914 C C . GLU A 1 122 ? -11.811 3.576 32.367 1.00 81.75 122 GLU A C 1
ATOM 916 O O . GLU A 1 122 ? -11.115 2.639 32.763 1.00 81.75 122 GLU A O 1
ATOM 921 N N . ARG A 1 123 ? -12.941 3.361 31.684 1.00 83.12 123 ARG A N 1
ATOM 922 C CA . ARG A 1 123 ? -13.458 2.015 31.437 1.00 83.12 123 ARG A CA 1
ATOM 923 C C . ARG A 1 123 ? -12.580 1.199 30.484 1.00 83.12 123 ARG A C 1
ATOM 925 O O . ARG A 1 123 ? -12.449 -0.012 30.669 1.00 83.12 123 ARG A O 1
ATOM 932 N N . LEU A 1 124 ? -11.990 1.828 29.469 1.00 84.00 124 LEU A N 1
ATOM 933 C CA . LEU A 1 124 ? -11.062 1.169 28.546 1.00 84.00 124 LEU A CA 1
ATOM 934 C C . LEU A 1 124 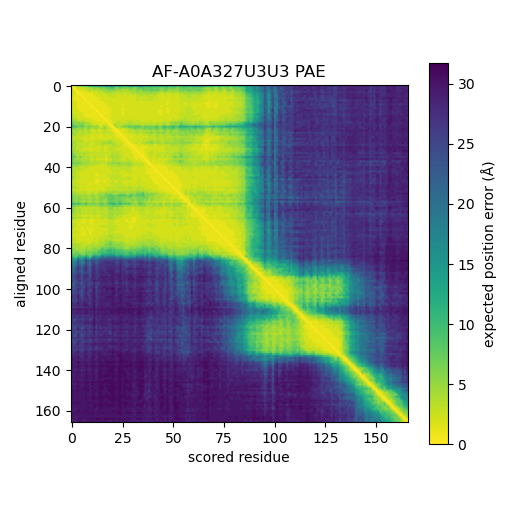? -9.767 0.757 29.247 1.00 84.00 124 LEU A C 1
ATOM 936 O O . LEU A 1 124 ? -9.310 -0.369 29.039 1.00 84.00 124 LEU A O 1
ATOM 940 N N . ASP A 1 125 ? -9.225 1.611 30.115 1.00 83.69 125 ASP A N 1
ATOM 941 C CA . ASP A 1 125 ? -8.031 1.293 30.901 1.00 83.69 125 ASP A CA 1
ATOM 942 C C . ASP A 1 125 ? -8.262 0.077 31.812 1.00 83.69 125 ASP A C 1
ATOM 944 O O . ASP A 1 125 ? -7.429 -0.834 31.855 1.00 83.69 125 ASP A O 1
ATOM 948 N N . GLU A 1 126 ? -9.428 -0.019 32.461 1.00 85.69 126 GLU A N 1
ATOM 949 C CA . GLU A 1 126 ? -9.808 -1.199 33.251 1.00 85.69 126 GLU A CA 1
ATOM 950 C C . GLU A 1 126 ? -9.899 -2.477 32.405 1.00 85.69 126 GLU A C 1
ATOM 952 O O . GLU A 1 126 ? -9.422 -3.544 32.809 1.00 85.69 126 GLU A O 1
ATOM 957 N N . ILE A 1 127 ? -10.519 -2.388 31.226 1.00 84.81 127 ILE A N 1
ATOM 958 C CA . ILE A 1 127 ? -10.674 -3.527 30.314 1.00 84.81 127 ILE A CA 1
ATOM 959 C C . ILE A 1 127 ? -9.303 -3.993 29.813 1.00 84.81 127 ILE A C 1
ATOM 961 O O . ILE A 1 127 ? -9.024 -5.194 29.825 1.00 84.81 127 ILE A O 1
ATOM 965 N N . VAL A 1 128 ? -8.419 -3.068 29.429 1.00 85.81 128 VAL A N 1
ATOM 966 C CA . VAL A 1 128 ? -7.051 -3.376 28.987 1.00 85.81 128 VAL A CA 1
ATOM 967 C C . VAL A 1 128 ? -6.236 -3.986 30.123 1.00 85.81 128 VAL A C 1
ATOM 969 O O . VAL A 1 128 ? -5.556 -4.991 29.907 1.00 85.81 128 VAL A O 1
ATOM 972 N N . ALA A 1 129 ? -6.330 -3.444 31.340 1.00 80.56 129 ALA A N 1
ATOM 973 C CA . ALA A 1 129 ? -5.672 -4.012 32.513 1.00 80.56 129 ALA A CA 1
ATOM 974 C C . ALA A 1 129 ? -6.140 -5.452 32.776 1.00 80.56 129 ALA A C 1
ATOM 976 O O . ALA A 1 129 ? -5.323 -6.343 33.020 1.00 80.56 129 ALA A O 1
ATOM 977 N N . ARG A 1 130 ? -7.447 -5.713 32.648 1.00 82.44 130 ARG A N 1
ATOM 978 C CA . ARG A 1 130 ? -8.026 -7.053 32.809 1.00 82.44 130 ARG A CA 1
ATOM 979 C C . ARG A 1 130 ? -7.597 -8.021 31.707 1.00 82.44 130 ARG A C 1
ATOM 981 O O . ARG A 1 130 ? -7.318 -9.177 32.003 1.00 82.44 130 ARG A O 1
ATOM 988 N N . LEU A 1 131 ? -7.519 -7.567 30.458 1.00 76.19 131 LEU A N 1
ATOM 989 C CA . LEU A 1 131 ? -7.040 -8.384 29.341 1.00 76.19 131 LEU A CA 1
ATOM 990 C C . LEU A 1 131 ? -5.550 -8.723 29.481 1.00 76.19 131 LEU A C 1
ATOM 992 O O . LEU A 1 131 ? -5.166 -9.863 29.234 1.00 76.19 131 LEU A O 1
ATOM 996 N N . ARG A 1 132 ? -4.721 -7.771 29.938 1.00 77.75 132 ARG A N 1
ATOM 997 C CA . ARG A 1 132 ? -3.287 -7.987 30.213 1.00 77.75 132 ARG A CA 1
ATOM 998 C C . ARG A 1 132 ? -3.045 -8.966 31.356 1.00 77.75 132 ARG A C 1
ATOM 1000 O O . ARG A 1 132 ? -2.111 -9.753 31.283 1.00 77.75 132 ARG A O 1
ATOM 1007 N N . LYS A 1 133 ? -3.895 -8.933 32.386 1.00 73.94 133 LYS A N 1
ATOM 1008 C CA . LYS A 1 133 ? -3.844 -9.872 33.517 1.00 73.94 133 LYS A CA 1
ATOM 1009 C C . LYS A 1 133 ? -4.249 -11.304 33.120 1.00 73.94 133 LYS A C 1
ATOM 1011 O O . LYS A 1 133 ? -4.028 -12.228 33.895 1.00 73.94 133 LYS A O 1
ATOM 1016 N N . GLY A 1 134 ? -4.805 -11.493 31.917 1.00 52.44 134 GLY A N 1
ATOM 1017 C CA . GLY A 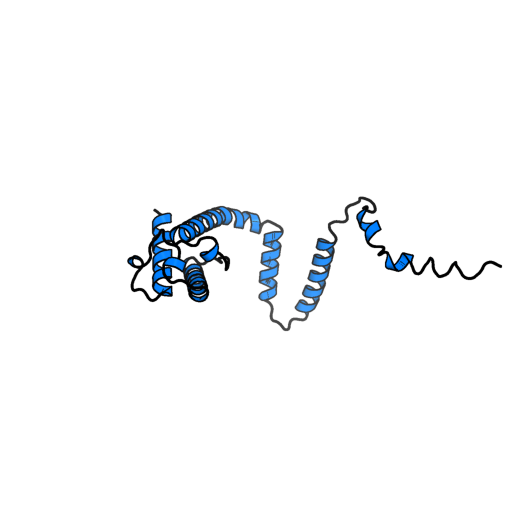1 134 ? -5.384 -12.755 31.466 1.00 52.44 134 GLY A CA 1
ATOM 1018 C C . GLY A 1 134 ? -6.705 -13.056 32.178 1.00 52.44 134 GLY A C 1
ATOM 1019 O O . GLY A 1 134 ? -7.010 -12.505 33.238 1.00 52.44 134 GLY A O 1
ATOM 1020 N N . ALA A 1 135 ? -7.531 -13.930 31.592 1.00 48.56 135 ALA A N 1
ATOM 1021 C CA . ALA A 1 135 ? -8.671 -14.494 32.314 1.00 48.56 135 ALA A CA 1
ATOM 1022 C C . ALA A 1 135 ? -8.182 -15.049 33.667 1.00 48.56 135 ALA A C 1
ATOM 1024 O O . ALA A 1 135 ? -7.060 -15.553 33.712 1.00 48.56 135 ALA A O 1
ATOM 1025 N N . PRO A 1 136 ? -8.969 -14.968 34.758 1.00 50.34 136 PRO A N 1
ATOM 1026 C CA . PRO A 1 136 ? -8.601 -15.615 36.008 1.00 50.34 136 PRO A CA 1
ATOM 1027 C C . PRO A 1 136 ? -8.533 -17.125 35.761 1.00 50.34 136 PRO A C 1
ATOM 1029 O O . PRO A 1 136 ? -9.537 -17.829 35.841 1.00 50.34 136 PRO A O 1
ATOM 1032 N N . SER A 1 137 ? -7.350 -17.610 35.397 1.00 47.28 137 SER A N 1
ATOM 1033 C CA . SER A 1 137 ? -7.033 -19.023 35.380 1.00 47.28 137 SER A CA 1
ATOM 1034 C C . SER A 1 137 ? -7.157 -19.486 36.822 1.00 47.28 137 SER A C 1
ATOM 1036 O O . SER A 1 137 ? -6.433 -19.032 37.703 1.00 47.28 137 SER A O 1
ATOM 1038 N N . THR A 1 138 ? -8.122 -20.360 37.077 1.00 49.62 138 THR A N 1
ATOM 1039 C CA . THR A 1 138 ? -8.304 -21.087 38.335 1.00 49.62 138 THR A CA 1
ATOM 1040 C C . THR A 1 138 ? -7.211 -22.144 38.485 1.00 49.62 138 THR A C 1
ATOM 1042 O O . THR A 1 138 ? -7.457 -23.346 38.538 1.00 49.62 138 THR A O 1
ATOM 1045 N N . SER A 1 139 ? -5.962 -21.707 38.498 1.00 42.28 139 SER A N 1
ATOM 1046 C CA . SER A 1 139 ? -4.789 -22.536 38.739 1.00 42.28 139 SER A CA 1
ATOM 1047 C C . SER A 1 139 ? -3.867 -21.718 39.630 1.00 42.28 139 SER A C 1
ATOM 1049 O O . SER A 1 139 ? -3.692 -20.528 39.388 1.00 42.28 139 SER A O 1
ATOM 1051 N N . GLY A 1 140 ? -3.424 -22.340 40.725 1.00 54.16 140 GLY A N 1
ATOM 1052 C CA . GLY A 1 140 ? -2.695 -21.708 41.824 1.00 54.16 140 GLY A CA 1
ATOM 1053 C C . GLY A 1 140 ? -1.401 -21.000 41.402 1.00 54.16 140 GLY A C 1
ATOM 1054 O O . GLY A 1 140 ? -1.074 -20.984 40.216 1.00 54.16 140 GLY A O 1
ATOM 1055 N N . PRO A 1 141 ? -0.680 -20.404 42.370 1.00 45.97 141 PRO A N 1
ATOM 1056 C CA . PRO A 1 141 ? 0.464 -19.540 42.089 1.00 45.97 141 PRO A CA 1
ATOM 1057 C C . PRO A 1 141 ? 1.452 -20.248 41.156 1.00 45.97 141 PRO A C 1
ATOM 1059 O O . PRO A 1 141 ? 1.884 -21.371 41.421 1.00 45.97 141 PRO A O 1
ATOM 1062 N N . SER A 1 142 ? 1.727 -19.602 40.026 1.00 48.31 142 SER A N 1
ATOM 1063 C CA . SER A 1 142 ? 2.654 -20.064 38.994 1.00 48.31 142 SER A CA 1
ATOM 1064 C C . SER A 1 142 ? 4.082 -19.768 39.452 1.00 48.31 142 SER A C 1
ATOM 1066 O O . SER A 1 142 ? 4.309 -18.758 40.108 1.00 48.31 142 SER A O 1
ATOM 1068 N N . GLU A 1 143 ? 5.057 -20.600 39.081 1.00 51.25 143 GLU A N 1
ATOM 1069 C CA . GLU A 1 143 ? 6.495 -20.434 39.388 1.00 51.25 143 GLU A CA 1
ATOM 1070 C C . GLU A 1 143 ? 7.049 -19.035 39.034 1.00 51.25 143 GLU A C 1
ATOM 1072 O O . GLU A 1 143 ? 8.009 -18.577 39.642 1.00 51.25 143 GLU A O 1
ATOM 1077 N N . ALA A 1 144 ? 6.392 -18.310 38.120 1.00 49.00 144 ALA A N 1
ATOM 1078 C CA . ALA A 1 144 ? 6.711 -16.922 37.773 1.00 49.00 144 ALA A CA 1
ATOM 1079 C C . ALA A 1 144 ? 6.354 -15.881 38.862 1.00 49.00 144 ALA A C 1
ATOM 1081 O O . ALA A 1 144 ? 6.912 -14.786 38.848 1.00 49.00 144 ALA A O 1
ATOM 1082 N N . ASP A 1 145 ? 5.469 -16.199 39.816 1.00 49.81 145 ASP A N 1
ATOM 1083 C CA . ASP A 1 145 ? 5.163 -15.328 40.966 1.00 49.81 145 ASP A CA 1
ATOM 1084 C C . ASP A 1 145 ? 6.278 -15.366 42.028 1.00 49.81 145 ASP A C 1
ATOM 1086 O O . ASP A 1 145 ? 6.363 -14.473 42.871 1.00 49.81 145 ASP A O 1
ATOM 1090 N N . ILE A 1 146 ? 7.161 -16.373 41.982 1.00 49.88 146 ILE A N 1
ATOM 1091 C CA . ILE A 1 146 ? 8.303 -16.500 42.900 1.00 49.88 146 ILE A CA 1
ATOM 1092 C C . ILE A 1 146 ? 9.468 -15.594 42.455 1.00 49.88 146 ILE A C 1
ATOM 1094 O O . ILE A 1 146 ? 10.241 -15.141 43.294 1.00 49.88 146 ILE A O 1
ATOM 1098 N N . GLU A 1 147 ? 9.556 -15.226 41.172 1.00 49.72 147 GLU A N 1
ATOM 1099 C CA . GLU A 1 147 ? 10.617 -14.341 40.656 1.00 49.72 147 GLU A CA 1
ATOM 1100 C C . GLU A 1 147 ? 10.306 -12.835 40.779 1.00 49.72 147 GLU A C 1
ATOM 1102 O O . GLU A 1 147 ? 11.166 -12.002 40.493 1.00 49.72 147 GLU A O 1
ATOM 1107 N N . ALA A 1 148 ? 9.107 -12.461 41.248 1.00 48.53 148 ALA A N 1
ATOM 1108 C CA . ALA A 1 148 ? 8.732 -11.064 41.500 1.00 48.53 148 ALA A CA 1
ATOM 1109 C C . ALA A 1 148 ? 8.998 -10.589 42.944 1.00 48.53 148 ALA A C 1
ATOM 1111 O O . ALA A 1 148 ? 8.750 -9.425 43.258 1.00 48.53 148 ALA A O 1
ATOM 1112 N N . ALA A 1 149 ? 9.542 -11.447 43.813 1.00 42.25 149 ALA A N 1
ATOM 1113 C CA . ALA A 1 149 ? 10.269 -10.993 44.995 1.00 42.25 149 ALA A CA 1
ATOM 1114 C C . ALA A 1 149 ? 11.717 -10.718 44.565 1.00 42.25 149 ALA A C 1
ATOM 1116 O O . ALA A 1 149 ? 12.592 -11.577 44.660 1.00 42.25 149 ALA A O 1
ATOM 1117 N N . SER A 1 150 ? 11.953 -9.533 44.001 1.00 47.81 150 SER A N 1
ATOM 1118 C CA . SER A 1 150 ? 13.294 -9.084 43.632 1.00 47.81 150 SER A CA 1
ATOM 1119 C C . SER A 1 150 ? 14.243 -9.204 44.830 1.00 47.81 150 SER A C 1
ATOM 1121 O O . SER A 1 150 ? 13.918 -8.767 45.935 1.00 47.81 150 SER A O 1
ATOM 1123 N N . VAL A 1 151 ? 15.424 -9.770 44.567 1.00 52.25 151 VAL A N 1
ATOM 1124 C CA . VAL A 1 151 ? 16.564 -10.031 45.471 1.00 52.25 151 VAL A CA 1
ATOM 1125 C C . VAL A 1 151 ? 16.940 -8.848 46.383 1.00 52.25 151 VAL A C 1
ATOM 1127 O O . VAL A 1 151 ? 17.564 -9.049 47.420 1.00 52.25 151 VAL A O 1
ATOM 1130 N N . ASP A 1 152 ? 16.491 -7.637 46.068 1.00 49.59 152 ASP A N 1
ATOM 1131 C CA . ASP A 1 152 ? 16.700 -6.438 46.878 1.00 49.59 152 ASP A CA 1
ATOM 1132 C C . ASP A 1 152 ? 15.994 -6.465 48.251 1.00 49.59 152 ASP A C 1
ATOM 1134 O O . ASP A 1 152 ? 16.466 -5.813 49.173 1.00 49.59 152 ASP A O 1
ATOM 1138 N N . GLN A 1 153 ? 14.933 -7.262 48.455 1.00 52.34 153 GLN A N 1
ATOM 1139 C CA . GLN A 1 153 ? 14.328 -7.448 49.794 1.00 52.34 153 GLN A CA 1
ATOM 1140 C C . GLN A 1 153 ? 14.996 -8.550 50.637 1.00 52.34 153 GLN A C 1
ATOM 1142 O O . GLN A 1 153 ? 14.732 -8.653 51.833 1.00 52.34 153 GLN A O 1
ATOM 1147 N N . LEU A 1 154 ? 15.867 -9.373 50.041 1.00 51.56 154 LEU A N 1
ATOM 1148 C CA . LEU A 1 154 ? 16.604 -10.430 50.750 1.00 51.56 154 LEU A CA 1
ATOM 1149 C C . LEU A 1 154 ? 17.881 -9.917 51.434 1.00 51.56 154 LEU A C 1
ATOM 1151 O O . LEU A 1 154 ? 18.419 -10.621 52.284 1.00 51.56 154 LEU A O 1
ATOM 1155 N N . LEU A 1 155 ? 18.353 -8.709 51.101 1.00 50.72 155 LEU A N 1
ATOM 1156 C CA . LEU A 1 155 ? 19.506 -8.087 51.765 1.00 50.72 155 LEU A CA 1
ATOM 1157 C C . LEU A 1 155 ? 19.118 -7.232 52.982 1.00 50.72 155 LEU A C 1
ATOM 1159 O O . LEU A 1 155 ? 19.917 -7.137 53.905 1.00 50.72 155 LEU A O 1
ATOM 1163 N N . ASP A 1 156 ? 17.880 -6.732 53.059 1.00 53.47 156 ASP A N 1
ATOM 1164 C CA . ASP A 1 156 ? 17.399 -5.991 54.241 1.00 53.47 156 ASP A CA 1
ATOM 1165 C C . ASP A 1 156 ? 17.036 -6.904 55.429 1.00 53.47 156 ASP A C 1
ATOM 1167 O O . ASP A 1 156 ? 16.939 -6.436 56.558 1.00 53.47 156 ASP A O 1
ATOM 1171 N N . ILE A 1 157 ? 16.844 -8.211 55.208 1.00 52.66 157 ILE A N 1
ATOM 1172 C CA . ILE A 1 157 ? 16.519 -9.168 56.287 1.00 52.66 157 ILE A CA 1
ATOM 1173 C C . ILE A 1 157 ? 17.781 -9.794 56.903 1.00 52.66 157 ILE A C 1
ATOM 1175 O O . ILE A 1 157 ? 17.736 -10.267 58.034 1.00 52.66 157 ILE A O 1
ATOM 1179 N N . ILE A 1 158 ? 18.918 -9.793 56.199 1.00 55.25 158 ILE A N 1
ATOM 1180 C CA . ILE A 1 158 ? 20.154 -10.422 56.698 1.00 55.25 158 ILE A CA 1
ATOM 1181 C C . ILE A 1 158 ? 21.007 -9.436 57.515 1.00 55.25 158 ILE A C 1
ATOM 1183 O O . ILE A 1 158 ? 21.722 -9.871 58.418 1.00 55.25 158 ILE A O 1
ATOM 1187 N N . ASP A 1 159 ? 20.897 -8.126 57.271 1.00 51.47 159 ASP A N 1
ATOM 1188 C CA . ASP A 1 159 ? 21.652 -7.122 58.040 1.00 51.47 159 ASP A CA 1
ATOM 1189 C C . ASP A 1 159 ? 21.068 -6.848 59.442 1.00 51.47 159 ASP A C 1
ATOM 1191 O O . ASP A 1 159 ? 21.802 -6.396 60.320 1.00 51.47 159 ASP A O 1
ATOM 1195 N N . ASP A 1 160 ? 19.797 -7.185 59.701 1.00 52.91 160 ASP A N 1
ATOM 1196 C CA . ASP A 1 160 ? 19.134 -6.911 60.992 1.00 52.91 160 ASP A CA 1
ATOM 1197 C C . ASP A 1 160 ? 19.280 -8.051 62.033 1.00 52.91 160 ASP A C 1
ATOM 1199 O O . ASP A 1 160 ? 18.873 -7.897 63.182 1.00 52.91 160 ASP A O 1
ATOM 1203 N N . GLU A 1 161 ? 19.909 -9.186 61.681 1.00 55.19 161 GLU A N 1
ATOM 1204 C CA . GLU A 1 161 ? 20.178 -10.307 62.613 1.00 55.19 161 GLU A CA 1
ATOM 1205 C C . GLU A 1 161 ? 21.667 -10.507 62.971 1.00 55.19 161 GLU A C 1
ATOM 1207 O O . GLU A 1 161 ? 22.000 -11.431 63.716 1.00 55.19 161 GLU A O 1
ATOM 1212 N N . LEU A 1 162 ? 22.584 -9.641 62.511 1.00 54.50 162 LEU A N 1
ATOM 1213 C CA . LEU A 1 162 ? 24.030 -9.797 62.762 1.00 54.50 162 LEU A CA 1
ATOM 1214 C C . LEU A 1 162 ? 24.644 -8.734 63.689 1.00 54.50 162 LEU A C 1
ATOM 1216 O O . LEU A 1 162 ? 25.835 -8.451 63.584 1.00 54.50 162 LEU A O 1
ATOM 1220 N N . LEU A 1 163 ? 23.871 -8.160 64.620 1.00 55.16 163 LEU A N 1
ATOM 1221 C CA . LEU A 1 163 ? 24.419 -7.293 65.678 1.00 55.16 163 LEU A CA 1
ATOM 1222 C C . LEU A 1 163 ? 23.766 -7.423 67.065 1.00 55.16 163 LEU A C 1
ATOM 1224 O O . LEU A 1 163 ? 23.947 -6.527 67.886 1.00 55.16 163 LEU A O 1
ATOM 1228 N N . ASP A 1 164 ? 23.089 -8.530 67.389 1.00 61.62 164 ASP A N 1
ATOM 1229 C CA . ASP A 1 164 ? 22.726 -8.768 68.795 1.00 61.62 164 ASP A CA 1
ATOM 1230 C C . ASP A 1 164 ? 22.608 -10.256 69.160 1.00 61.62 164 ASP A C 1
ATOM 1232 O O . ASP A 1 164 ? 21.533 -10.844 69.134 1.00 61.62 164 ASP A O 1
ATOM 1236 N N . LEU A 1 165 ? 23.736 -10.867 69.531 1.00 46.19 165 LEU A N 1
ATOM 1237 C CA . LEU A 1 165 ? 23.821 -12.011 70.447 1.00 46.19 165 LEU A CA 1
ATOM 1238 C C . LEU A 1 165 ? 25.180 -11.915 71.197 1.00 46.19 165 LEU A C 1
ATOM 1240 O O . LEU A 1 165 ? 26.135 -11.372 70.644 1.00 46.19 165 LEU A O 1
ATOM 1244 N N . PRO A 1 166 ? 25.252 -12.401 72.451 1.00 55.50 166 PRO A N 1
ATOM 1245 C CA . PRO A 1 166 ? 25.757 -11.694 73.644 1.00 55.50 166 PRO A CA 1
ATOM 1246 C C . PRO A 1 166 ? 27.278 -11.589 73.830 1.00 55.50 166 PRO A C 1
ATOM 1248 O O . PRO A 1 166 ? 28.022 -12.467 73.337 1.00 55.50 166 PRO A O 1
#

Secondary structure (DSSP, 8-state):
-HHHHHHHHHHHHHHHHTT-SSGGGS-SSS-TGGGT--HHHHHHHHHHHHHHHTS---TTHHHHS-SHHHHHHHHHHHHHHHHHHHHHHHHHTTSHHHHHHHHHHHHTTS-TT-HHHHHHHHHHHHHHHHHHT-S--SS---GGGTTTS-THHHHTTTGGGSS---

Mean predicted aligned error: 18.05 Å